Protein AF-A0A059LLU9-F1 (afdb_monomer)

Mean predicted aligned error: 7.54 Å

Foldseek 3Di:
DDPVVVVVLLVLLLVLLVLAPDPCSVVVSVVSVVVCVVCVPPPDPVVVVVVVVVSVVSSVVSNVRSVVVVVVVVVVVVVVDDD

pLDDT: mean 83.73, std 14.81, range [43.09, 97.31]

Radius of gyration: 16.17 Å; Cα contacts (8 Å, |Δi|>4): 33; chains: 1; bounding box: 40×26×45 Å

Sequence (83 aa):
MERPQILILYRQILKAAKLFPSVKRNAIIQDIKLEFRAHKSLADPQKIRKELELAVRSLDQLQSYANLNRTASEWELSLRGPL

Structure (mmCIF, N/CA/C/O backbone):
data_AF-A0A059LLU9-F1
#
_entry.id   AF-A0A059LLU9-F1
#
loop_
_atom_site.group_PDB
_atom_site.id
_atom_site.type_symbol
_atom_site.label_atom_id
_atom_site.label_alt_id
_atom_site.label_comp_id
_atom_site.label_asym_id
_atom_site.label_entity_id
_atom_site.label_seq_id
_atom_site.pdbx_PDB_ins_code
_atom_site.Cartn_x
_atom_site.Cartn_y
_atom_site.Cartn_z
_atom_site.occupancy
_atom_site.B_iso_or_equiv
_atom_site.auth_seq_id
_atom_site.auth_comp_id
_atom_site.auth_asym_id
_atom_site.auth_atom_id
_atom_site.pdbx_PDB_model_num
ATOM 1 N N . MET A 1 1 ? -3.184 7.111 15.644 1.00 63.81 1 MET A N 1
ATOM 2 C CA . MET A 1 1 ? -3.095 7.769 14.327 1.00 63.81 1 MET A CA 1
ATOM 3 C C . MET A 1 1 ? -4.523 8.024 13.888 1.00 63.81 1 MET A C 1
ATOM 5 O O . MET A 1 1 ? -5.309 7.085 13.883 1.00 63.81 1 MET A O 1
ATOM 9 N N . GLU A 1 2 ? -4.877 9.276 13.623 1.00 81.12 2 GLU A N 1
ATOM 10 C CA . GLU A 1 2 ? -6.256 9.679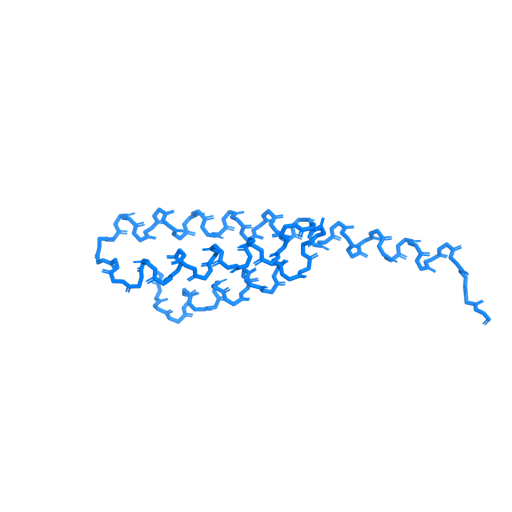 13.319 1.00 81.12 2 GLU A CA 1
ATOM 11 C C . GLU A 1 2 ? -6.619 9.376 11.858 1.00 81.12 2 GLU A C 1
ATOM 13 O O . GLU A 1 2 ? -5.753 9.366 10.980 1.00 81.12 2 GLU A O 1
ATOM 18 N N . ARG A 1 3 ? -7.911 9.195 11.553 1.00 83.06 3 ARG A N 1
ATOM 19 C CA . ARG A 1 3 ? -8.400 8.889 10.190 1.00 83.06 3 ARG A CA 1
ATOM 20 C C . ARG A 1 3 ? -7.829 9.798 9.079 1.00 83.06 3 ARG A C 1
ATOM 22 O O . ARG A 1 3 ? -7.492 9.268 8.019 1.00 83.06 3 ARG A O 1
ATOM 29 N N . PRO A 1 4 ? -7.655 11.123 9.269 1.00 88.50 4 PRO A N 1
ATOM 30 C CA . PRO A 1 4 ? -7.020 11.983 8.268 1.00 88.50 4 PRO A CA 1
ATOM 31 C C . PRO A 1 4 ? -5.566 11.602 7.961 1.00 88.50 4 PRO A C 1
ATOM 33 O O . PRO A 1 4 ? -5.152 11.637 6.805 1.00 88.50 4 PRO A O 1
ATOM 36 N N . GLN A 1 5 ? -4.801 11.190 8.973 1.00 88.12 5 GLN A N 1
ATOM 37 C CA . GLN A 1 5 ? -3.398 10.792 8.826 1.00 88.12 5 GLN A CA 1
ATOM 38 C C . GLN A 1 5 ? -3.280 9.491 8.020 1.00 88.12 5 GLN A C 1
ATOM 40 O O . GLN A 1 5 ? -2.415 9.379 7.156 1.00 88.12 5 GLN A O 1
ATOM 45 N N . ILE 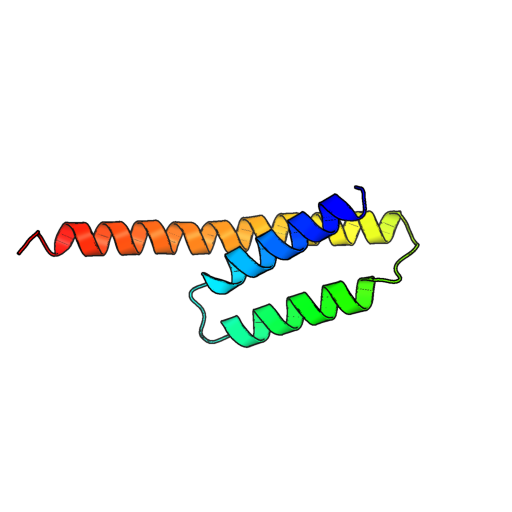A 1 6 ? -4.214 8.554 8.217 1.00 89.81 6 ILE A N 1
ATOM 46 C CA . ILE A 1 6 ? -4.303 7.314 7.428 1.00 89.81 6 ILE A CA 1
ATOM 47 C C . ILE A 1 6 ? -4.559 7.628 5.946 1.00 89.81 6 ILE A C 1
ATOM 49 O O . ILE A 1 6 ? -3.942 7.037 5.061 1.00 89.81 6 ILE A O 1
ATOM 53 N N . LEU A 1 7 ? -5.432 8.598 5.653 1.00 91.25 7 LEU A N 1
ATOM 54 C CA . LEU A 1 7 ? -5.699 9.027 4.275 1.00 91.25 7 LEU A CA 1
ATOM 55 C C . LEU A 1 7 ? -4.494 9.720 3.626 1.00 91.25 7 LEU A C 1
ATOM 57 O O . LEU A 1 7 ? -4.283 9.573 2.420 1.00 91.25 7 LEU A O 1
ATOM 61 N N . ILE A 1 8 ? -3.710 10.473 4.400 1.00 93.50 8 ILE A N 1
ATOM 62 C CA . ILE A 1 8 ? -2.459 11.073 3.923 1.00 93.50 8 ILE A CA 1
ATOM 63 C C . ILE A 1 8 ? -1.453 9.971 3.579 1.00 93.50 8 ILE A C 1
ATOM 65 O O . ILE A 1 8 ? -0.939 9.967 2.459 1.00 93.50 8 ILE A O 1
ATOM 69 N N . LEU A 1 9 ? -1.251 9.006 4.482 1.00 93.19 9 LEU A N 1
ATOM 70 C CA . LEU A 1 9 ? -0.366 7.857 4.274 1.00 93.19 9 LEU A CA 1
ATOM 71 C C . LEU A 1 9 ? -0.754 7.071 3.014 1.00 93.19 9 LEU A C 1
ATOM 73 O O . LEU A 1 9 ? 0.075 6.843 2.136 1.00 93.19 9 LEU A O 1
ATOM 77 N N . TYR A 1 10 ? -2.040 6.755 2.860 1.00 95.12 10 TYR A N 1
ATOM 78 C CA . TYR A 1 10 ? -2.571 6.096 1.666 1.00 95.12 10 TYR A CA 1
ATOM 79 C C . TYR A 1 10 ? -2.230 6.852 0.370 1.00 95.12 10 TYR A C 1
ATOM 81 O O . TYR A 1 10 ? -1.760 6.265 -0.607 1.00 95.12 10 TYR A O 1
ATOM 89 N N . ARG A 1 11 ? -2.417 8.179 0.347 1.00 95.25 11 ARG A N 1
ATOM 90 C CA . ARG A 1 11 ? -2.085 9.009 -0.824 1.00 95.25 11 ARG A CA 1
ATOM 91 C C . ARG A 1 11 ? -0.586 9.024 -1.118 1.00 95.25 11 ARG A C 1
ATOM 93 O O . ARG A 1 11 ? -0.211 9.020 -2.291 1.00 95.25 11 ARG A O 1
ATOM 100 N N . GLN A 1 12 ? 0.256 9.055 -0.08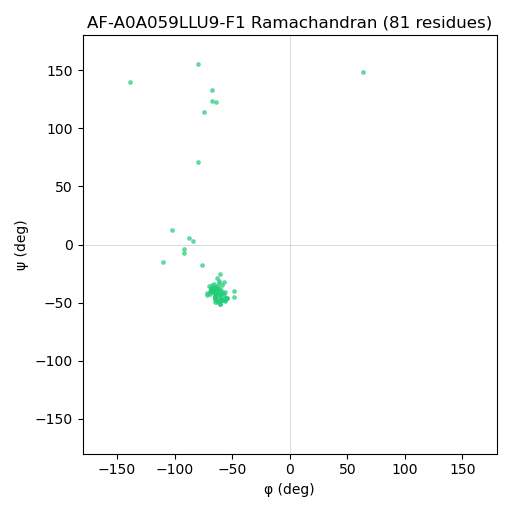5 1.00 94.06 12 GLN A N 1
ATOM 101 C CA . GLN A 1 12 ? 1.712 9.005 -0.228 1.00 94.06 12 GLN A CA 1
ATOM 102 C C . GLN A 1 12 ? 2.163 7.669 -0.822 1.00 94.06 12 GLN A C 1
ATOM 104 O O . GLN A 1 12 ? 2.909 7.673 -1.801 1.00 94.06 12 GLN A O 1
ATOM 109 N N . ILE A 1 13 ? 1.629 6.551 -0.320 1.00 94.62 13 ILE A N 1
ATOM 110 C CA . ILE A 1 13 ? 1.902 5.205 -0.840 1.00 94.62 13 ILE A CA 1
ATOM 111 C C . ILE A 1 13 ? 1.506 5.112 -2.314 1.00 94.62 13 ILE A C 1
ATOM 113 O O . ILE A 1 13 ? 2.311 4.696 -3.143 1.00 94.62 13 ILE A O 1
ATOM 117 N N . LEU A 1 14 ? 0.305 5.571 -2.681 1.00 95.44 14 LEU A N 1
ATOM 118 C CA . LEU A 1 14 ? -0.126 5.561 -4.081 1.00 95.44 14 LEU A CA 1
ATOM 119 C C . LEU A 1 14 ? 0.747 6.440 -4.984 1.00 95.44 14 LEU A C 1
ATOM 121 O O . LEU A 1 14 ? 0.965 6.093 -6.144 1.00 95.44 14 LEU A O 1
ATOM 125 N N . LYS A 1 15 ? 1.239 7.581 -4.487 1.00 93.50 15 LYS A N 1
ATOM 126 C CA . LYS A 1 15 ? 2.192 8.420 -5.230 1.00 93.50 15 LYS A CA 1
ATOM 127 C C . LYS A 1 15 ? 3.520 7.694 -5.445 1.00 93.50 15 LYS A C 1
ATOM 129 O O . LYS A 1 15 ? 4.003 7.685 -6.571 1.00 93.50 15 LYS A O 1
ATOM 134 N N . ALA A 1 16 ? 4.073 7.072 -4.406 1.00 91.62 16 ALA A N 1
ATOM 135 C CA . ALA A 1 16 ? 5.332 6.337 -4.496 1.00 91.62 16 ALA A CA 1
ATOM 136 C C . ALA A 1 16 ? 5.205 5.113 -5.421 1.00 91.62 16 ALA A C 1
ATOM 138 O O . ALA A 1 16 ? 6.009 4.938 -6.333 1.00 91.62 16 ALA A O 1
ATOM 139 N N . ALA A 1 17 ? 4.126 4.337 -5.285 1.00 92.94 17 ALA A N 1
ATOM 140 C CA . ALA A 1 17 ? 3.843 3.183 -6.134 1.00 92.94 17 ALA A CA 1
ATOM 141 C C . ALA A 1 17 ? 3.740 3.551 -7.625 1.00 92.94 17 ALA A C 1
ATOM 143 O O . ALA A 1 17 ? 4.193 2.794 -8.477 1.00 92.94 17 ALA A O 1
ATOM 144 N N . LYS A 1 18 ? 3.210 4.733 -7.973 1.00 92.19 18 LYS A N 1
ATOM 145 C CA . LYS A 1 18 ? 3.168 5.210 -9.371 1.00 92.19 18 LYS A CA 1
ATOM 146 C C . LYS A 1 18 ? 4.552 5.425 -9.990 1.00 92.19 18 LYS A C 1
ATOM 148 O O . LYS A 1 18 ? 4.687 5.295 -11.204 1.00 92.19 18 LYS A O 1
ATOM 153 N N . LEU A 1 19 ? 5.554 5.745 -9.179 1.00 88.75 19 LEU A N 1
ATOM 154 C CA . LEU A 1 19 ? 6.933 5.962 -9.622 1.00 88.75 19 LEU A CA 1
ATOM 155 C C . LEU A 1 19 ? 7.779 4.684 -9.569 1.00 88.75 19 LEU A C 1
ATOM 157 O O . LEU A 1 19 ? 8.929 4.692 -10.000 1.00 88.75 19 LEU A O 1
ATOM 161 N N . PHE A 1 20 ? 7.214 3.585 -9.066 1.00 86.44 20 PHE A N 1
ATOM 162 C CA . PHE A 1 20 ? 7.928 2.331 -8.895 1.00 86.44 20 PHE A CA 1
ATOM 163 C C . PHE A 1 20 ? 8.295 1.710 -10.260 1.00 86.44 20 PHE A C 1
ATOM 165 O O . PHE A 1 20 ? 7.395 1.479 -11.083 1.00 86.44 20 PHE A O 1
ATOM 172 N N . PRO A 1 21 ? 9.586 1.433 -10.528 1.00 86.25 21 PRO A N 1
ATOM 173 C CA . PRO A 1 21 ? 10.054 0.921 -11.815 1.00 86.25 21 PRO A CA 1
ATOM 174 C C . PRO A 1 21 ? 9.796 -0.591 -11.935 1.00 86.25 21 PRO A C 1
ATOM 176 O O . PRO A 1 21 ? 10.706 -1.410 -11.879 1.00 86.25 21 PRO A O 1
ATOM 179 N N . SER A 1 22 ? 8.526 -0.981 -12.077 1.00 88.19 22 SER A N 1
ATOM 180 C CA . SER A 1 22 ? 8.119 -2.382 -12.223 1.00 88.19 22 SER A CA 1
ATOM 181 C C . SER A 1 22 ? 7.025 -2.559 -13.267 1.00 88.19 22 SER A C 1
ATOM 183 O O . SER A 1 22 ? 6.042 -1.817 -13.292 1.00 88.19 22 SER A O 1
ATOM 185 N N . VAL A 1 23 ? 7.128 -3.625 -14.063 1.00 91.50 23 VAL A N 1
ATOM 186 C CA . VAL A 1 23 ? 6.057 -4.070 -14.973 1.00 91.50 23 VAL A CA 1
ATOM 187 C C . VAL A 1 23 ? 4.770 -4.436 -14.222 1.00 91.50 23 VAL A C 1
ATOM 189 O O . VAL A 1 23 ? 3.676 -4.310 -14.763 1.00 91.50 23 VAL A O 1
ATOM 192 N N . LYS A 1 24 ? 4.879 -4.815 -12.940 1.00 93.31 24 LYS A N 1
ATOM 193 C CA . LYS A 1 24 ? 3.741 -5.151 -12.069 1.00 93.31 24 LYS A CA 1
ATOM 194 C C . LYS A 1 24 ? 3.152 -3.938 -11.344 1.00 93.31 24 LYS A C 1
ATOM 196 O O . LYS A 1 24 ? 2.245 -4.104 -10.535 1.00 93.31 24 LYS A O 1
ATOM 201 N N . ARG A 1 25 ? 3.615 -2.715 -11.627 1.00 94.19 25 ARG A N 1
ATOM 202 C CA . ARG A 1 25 ? 3.184 -1.483 -10.943 1.00 94.19 25 ARG A CA 1
ATOM 203 C C . ARG A 1 25 ? 1.665 -1.340 -10.826 1.00 94.19 25 ARG A C 1
ATOM 205 O O . ARG A 1 25 ? 1.165 -0.982 -9.765 1.00 94.19 25 ARG A O 1
ATOM 212 N N . ASN A 1 26 ? 0.928 -1.614 -11.900 1.00 94.81 26 ASN A N 1
ATOM 213 C CA . ASN A 1 26 ? -0.530 -1.486 -11.884 1.00 94.81 26 ASN A CA 1
ATOM 214 C C . ASN A 1 26 ? -1.188 -2.506 -10.945 1.00 94.81 26 ASN A C 1
ATOM 216 O O . ASN A 1 26 ? -2.128 -2.139 -10.246 1.00 94.81 26 ASN A O 1
ATOM 220 N N . ALA A 1 27 ? -0.676 -3.740 -10.898 1.00 96.19 27 ALA A N 1
ATOM 221 C CA . ALA A 1 27 ? -1.140 -4.761 -9.960 1.00 96.19 27 ALA A CA 1
ATO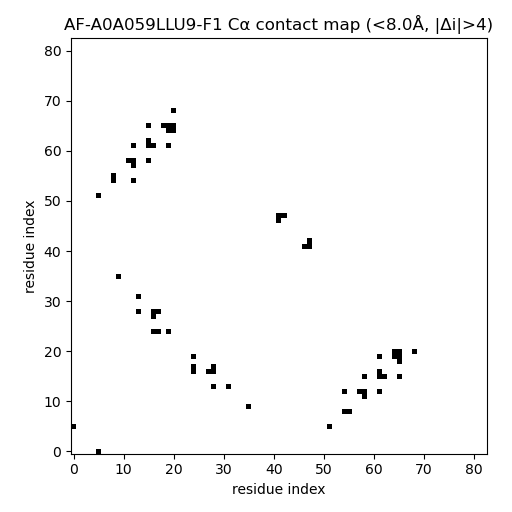M 222 C C . ALA A 1 27 ? -0.852 -4.335 -8.513 1.00 96.19 27 ALA A C 1
ATOM 224 O O . ALA A 1 27 ? -1.777 -4.258 -7.718 1.00 96.19 27 ALA A O 1
ATOM 225 N N . ILE A 1 28 ? 0.376 -3.882 -8.225 1.00 92.69 28 ILE A N 1
ATOM 226 C CA . ILE A 1 28 ? 0.772 -3.366 -6.900 1.00 92.69 28 ILE A CA 1
ATOM 227 C C . ILE A 1 28 ? -0.166 -2.240 -6.437 1.00 92.69 28 ILE A C 1
ATOM 229 O O . ILE A 1 28 ? -0.639 -2.233 -5.305 1.00 92.69 28 ILE A O 1
ATOM 233 N N . ILE A 1 29 ? -0.479 -1.285 -7.319 1.00 95.75 29 ILE A N 1
ATOM 234 C CA . ILE A 1 29 ? -1.413 -0.194 -7.008 1.00 95.75 29 ILE A CA 1
ATOM 235 C C . ILE A 1 29 ? -2.818 -0.726 -6.694 1.00 95.75 29 ILE A C 1
ATOM 237 O O . ILE A 1 29 ? -3.488 -0.165 -5.827 1.00 95.75 29 ILE A O 1
ATOM 241 N N . GLN A 1 30 ? -3.295 -1.748 -7.409 1.00 97.31 30 GLN A N 1
ATOM 242 C CA . GLN A 1 30 ? -4.605 -2.340 -7.134 1.00 97.31 30 GLN A CA 1
ATOM 243 C C . GLN A 1 30 ? -4.617 -3.087 -5.805 1.00 97.31 30 GLN A C 1
ATOM 245 O O . GLN A 1 30 ? -5.544 -2.884 -5.025 1.00 97.31 30 GLN A O 1
ATOM 250 N N . ASP A 1 31 ? -3.572 -3.851 -5.507 1.00 95.25 31 ASP A N 1
ATOM 251 C CA . ASP A 1 31 ? -3.451 -4.591 -4.252 1.00 95.25 31 ASP A CA 1
ATOM 252 C C . ASP A 1 31 ? -3.478 -3.635 -3.052 1.00 95.25 31 ASP A C 1
ATOM 254 O O . ASP A 1 31 ? -4.298 -3.801 -2.151 1.00 95.25 31 ASP A O 1
ATOM 258 N N . ILE A 1 32 ? -2.716 -2.534 -3.110 1.00 94.25 32 ILE A N 1
ATOM 259 C CA . ILE A 1 32 ? -2.732 -1.478 -2.081 1.00 94.25 32 ILE A CA 1
ATOM 260 C C . ILE A 1 32 ? -4.148 -0.913 -1.887 1.00 94.25 32 ILE A C 1
ATOM 262 O O . ILE A 1 32 ? -4.601 -0.694 -0.763 1.00 94.25 32 ILE A O 1
ATOM 266 N N . LYS A 1 33 ? -4.883 -0.653 -2.976 1.00 96.06 33 LYS A N 1
ATOM 267 C CA . LYS A 1 33 ? -6.264 -0.148 -2.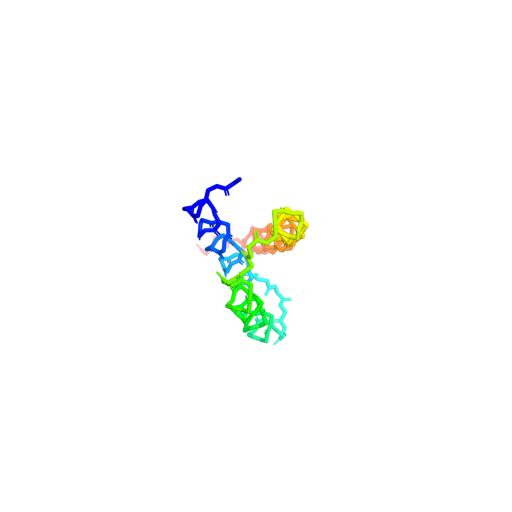885 1.00 96.06 33 LYS A CA 1
ATOM 268 C C . LYS A 1 33 ? -7.200 -1.165 -2.237 1.00 96.06 33 LYS A C 1
ATOM 270 O O . LYS A 1 33 ? -8.070 -0.767 -1.459 1.00 96.06 33 LYS A O 1
ATOM 275 N N . LEU A 1 34 ? -7.060 -2.441 -2.591 1.00 96.25 34 LEU A N 1
ATOM 276 C CA . LEU A 1 34 ? -7.876 -3.526 -2.056 1.00 96.25 34 LEU A CA 1
ATOM 277 C C . LEU A 1 34 ? -7.627 -3.705 -0.561 1.00 96.25 34 LEU A C 1
ATOM 279 O O . LEU A 1 34 ? -8.589 -3.763 0.200 1.00 96.25 34 LEU A O 1
ATOM 283 N N . GLU A 1 35 ? -6.369 -3.687 -0.136 1.00 93.38 35 GLU A N 1
ATOM 284 C CA . GLU A 1 35 ? -5.967 -3.845 1.261 1.00 93.38 35 GLU A CA 1
ATOM 285 C C . GLU A 1 35 ? -6.498 -2.702 2.143 1.00 93.38 35 GLU A C 1
ATOM 287 O O . GLU A 1 35 ? -7.209 -2.937 3.122 1.00 93.38 35 GLU A O 1
ATOM 292 N N . PHE A 1 36 ? -6.304 -1.442 1.730 1.00 93.31 36 PHE A N 1
ATOM 293 C CA . PHE A 1 36 ? -6.870 -0.288 2.447 1.00 93.31 36 PHE A CA 1
ATOM 294 C C . PHE A 1 36 ? -8.405 -0.310 2.487 1.00 93.31 36 PHE A C 1
ATOM 296 O O . PHE A 1 36 ? -9.015 0.147 3.459 1.00 93.31 36 PHE A O 1
ATOM 303 N N . ARG A 1 37 ? -9.058 -0.830 1.440 1.00 93.62 37 ARG A N 1
ATOM 304 C CA . ARG A 1 37 ? -10.518 -0.978 1.411 1.00 93.62 37 ARG A CA 1
ATOM 305 C C . ARG A 1 37 ? -10.988 -2.090 2.348 1.00 93.62 37 ARG A C 1
ATOM 307 O O . ARG A 1 37 ? -11.986 -1.882 3.037 1.00 93.62 37 ARG A O 1
ATOM 314 N N . ALA A 1 38 ? -10.290 -3.222 2.385 1.00 92.50 38 ALA A N 1
ATOM 315 C CA . ALA A 1 38 ? -10.596 -4.351 3.261 1.00 92.50 38 ALA A CA 1
ATOM 316 C C . ALA A 1 38 ? -10.454 -3.967 4.742 1.00 92.50 38 ALA A C 1
ATOM 318 O O . ALA A 1 38 ? -11.295 -4.327 5.562 1.00 92.50 38 ALA A O 1
ATOM 319 N N . HIS A 1 39 ? -9.456 -3.147 5.076 1.00 92.50 39 HIS A N 1
ATOM 320 C CA . HIS A 1 39 ? -9.214 -2.684 6.444 1.00 92.50 39 HIS A CA 1
ATOM 321 C C . HIS A 1 39 ? -10.045 -1.455 6.850 1.00 92.50 39 HIS A C 1
ATOM 323 O O . HIS A 1 39 ? -9.928 -0.974 7.975 1.00 92.50 39 HIS A O 1
ATOM 329 N N . LYS A 1 40 ? -10.944 -0.947 5.994 1.00 88.81 40 LYS A N 1
ATOM 330 C CA . LYS A 1 40 ? -11.771 0.238 6.298 1.00 88.81 40 LYS A CA 1
ATOM 331 C C . LYS A 1 40 ? -12.616 0.080 7.571 1.00 88.81 40 LYS A C 1
ATOM 333 O O . LYS A 1 40 ? -12.899 1.075 8.235 1.00 88.81 40 LYS A O 1
ATOM 338 N N . SER A 1 41 ? -13.054 -1.140 7.871 1.00 89.12 41 SER A N 1
ATOM 339 C CA . SER A 1 41 ? -13.893 -1.473 9.028 1.00 89.12 41 SER A CA 1
ATOM 340 C C . SER A 1 41 ? -13.118 -2.120 10.179 1.00 89.12 41 SER A C 1
ATOM 342 O O . SER A 1 41 ? -13.739 -2.671 11.086 1.00 89.12 41 SER A O 1
ATOM 344 N N . LEU A 1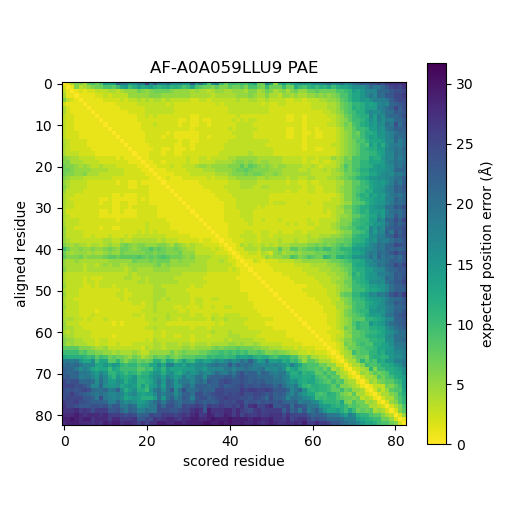 42 ? -11.779 -2.090 10.158 1.00 89.69 42 LEU A N 1
ATOM 345 C CA . LEU A 1 42 ? -10.988 -2.572 11.287 1.00 89.69 42 LEU A CA 1
ATOM 346 C C . LEU A 1 42 ? -11.273 -1.693 12.513 1.00 89.69 42 LEU A C 1
ATOM 348 O O . LEU A 1 42 ? -11.079 -0.481 12.466 1.00 89.69 42 LEU A O 1
ATOM 352 N N . ALA A 1 43 ? -11.723 -2.312 13.603 1.00 87.88 43 ALA A N 1
ATOM 353 C CA . ALA A 1 43 ? -11.987 -1.633 14.875 1.00 87.88 43 ALA A CA 1
ATOM 354 C C . ALA A 1 43 ? -10.979 -2.011 15.972 1.00 87.88 43 ALA A C 1
ATOM 356 O O . ALA A 1 43 ? -10.896 -1.330 16.988 1.00 87.88 43 ALA A O 1
ATOM 357 N N . ASP A 1 44 ? -10.211 -3.086 15.767 1.00 92.44 44 ASP A N 1
ATOM 358 C CA . ASP A 1 44 ? -9.207 -3.569 16.713 1.00 92.44 44 ASP A CA 1
ATOM 359 C C . ASP A 1 44 ? -7.966 -2.651 16.702 1.00 92.44 44 ASP A C 1
ATOM 361 O O . ASP A 1 44 ? -7.240 -2.621 15.699 1.00 92.44 44 ASP A O 1
ATOM 365 N N . PRO A 1 45 ? -7.675 -1.928 17.802 1.00 87.75 45 PRO A N 1
ATOM 366 C CA . PRO A 1 45 ? -6.562 -0.985 17.859 1.00 87.75 45 PRO A CA 1
ATOM 367 C C . PRO A 1 45 ? -5.186 -1.625 17.638 1.00 87.75 45 PRO A C 1
ATOM 369 O O . PRO A 1 45 ? -4.295 -0.973 17.090 1.00 87.75 45 PRO A O 1
ATOM 372 N N . GLN A 1 46 ? -4.995 -2.885 18.046 1.00 91.56 46 GLN A N 1
ATOM 373 C CA . GLN A 1 46 ? -3.719 -3.589 17.885 1.00 91.56 46 GLN A CA 1
ATOM 374 C C . GLN A 1 46 ? -3.482 -3.948 16.422 1.00 91.56 46 GLN A C 1
ATOM 376 O O . GLN A 1 46 ? -2.398 -3.717 15.884 1.00 91.56 46 GLN A O 1
ATOM 381 N N . LYS A 1 47 ? -4.524 -4.435 15.744 1.00 91.25 47 LYS A N 1
ATOM 382 C CA . LYS A 1 47 ? -4.443 -4.711 14.308 1.00 91.25 47 LYS A CA 1
ATOM 383 C C . LYS A 1 47 ? -4.241 -3.427 13.512 1.00 91.25 47 LYS A C 1
ATOM 385 O O . LYS A 1 47 ? -3.361 -3.395 12.665 1.00 91.25 47 LYS A O 1
ATOM 390 N N . ILE A 1 48 ? -4.956 -2.346 13.841 1.00 89.88 48 ILE A N 1
ATOM 391 C CA . ILE A 1 48 ? -4.760 -1.043 13.182 1.00 89.88 48 ILE A CA 1
ATOM 392 C C . ILE A 1 48 ? 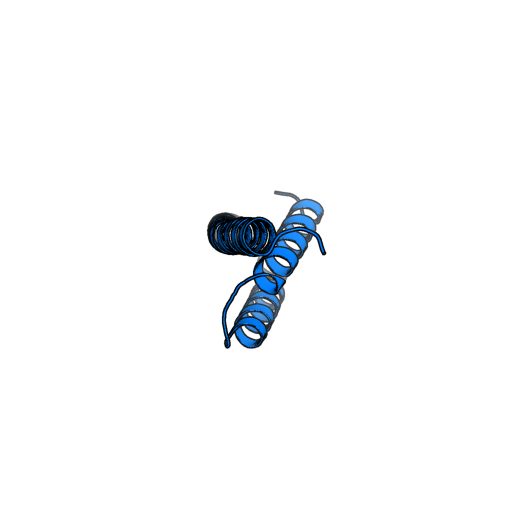-3.300 -0.595 13.300 1.00 89.88 48 ILE A C 1
ATOM 394 O O . ILE A 1 48 ? -2.711 -0.184 12.305 1.00 89.88 48 ILE A O 1
ATOM 398 N N . ARG A 1 49 ? -2.691 -0.692 14.491 1.00 90.06 49 ARG A N 1
ATOM 399 C CA . ARG A 1 49 ? -1.271 -0.347 14.672 1.00 90.06 49 ARG A CA 1
ATOM 400 C C . ARG A 1 49 ? -0.359 -1.178 13.777 1.00 90.06 49 ARG A C 1
ATOM 402 O O . ARG A 1 49 ? 0.474 -0.602 13.086 1.00 90.06 49 ARG A O 1
ATOM 409 N N . LYS A 1 50 ? -0.550 -2.497 13.753 1.00 92.75 50 LYS A N 1
ATOM 410 C CA . LYS A 1 50 ? 0.257 -3.408 12.935 1.00 92.75 50 LYS A CA 1
ATOM 411 C C . LYS A 1 50 ? 0.152 -3.093 11.439 1.00 92.75 50 LYS A C 1
ATOM 413 O O . LYS A 1 50 ? 1.172 -3.022 10.759 1.00 92.75 50 LYS A O 1
ATOM 418 N N . GLU A 1 51 ? -1.059 -2.850 10.944 1.00 92.38 51 GLU A N 1
ATOM 419 C CA . GLU A 1 51 ? -1.294 -2.477 9.543 1.00 92.38 51 GLU A CA 1
ATOM 420 C C . GLU A 1 51 ? -0.661 -1.123 9.195 1.00 92.38 51 GLU A C 1
ATOM 422 O O . GLU A 1 51 ? -0.090 -0.946 8.120 1.00 92.38 51 GLU A O 1
ATOM 427 N N . LEU A 1 52 ? -0.699 -0.158 10.118 1.00 92.00 52 LEU A N 1
ATOM 428 C CA . LEU A 1 52 ? -0.052 1.139 9.919 1.00 92.00 52 LEU A CA 1
ATOM 429 C C . LEU A 1 52 ? 1.474 1.033 9.913 1.00 92.00 52 LEU A C 1
ATOM 431 O O . LEU A 1 52 ? 2.117 1.668 9.080 1.00 92.00 52 LEU A O 1
ATOM 435 N N . GLU A 1 53 ? 2.059 0.230 10.801 1.00 92.81 53 GLU A N 1
ATOM 436 C CA . GLU A 1 53 ? 3.502 -0.032 10.800 1.00 92.81 53 GLU A CA 1
ATOM 437 C C . GLU A 1 53 ? 3.951 -0.679 9.488 1.00 92.81 53 GLU A C 1
ATOM 439 O O . GLU A 1 53 ? 4.963 -0.269 8.915 1.00 92.81 53 GLU A O 1
ATOM 444 N N . LEU A 1 54 ? 3.179 -1.645 8.984 1.00 92.50 54 LEU A N 1
ATOM 445 C CA . LEU A 1 54 ? 3.423 -2.256 7.682 1.00 92.50 54 LEU A CA 1
ATOM 446 C C . LEU A 1 54 ? 3.360 -1.208 6.565 1.00 92.50 54 LEU A C 1
ATOM 448 O O . LEU A 1 54 ? 4.314 -1.069 5.805 1.00 92.50 54 LEU A O 1
ATOM 452 N N . ALA A 1 55 ? 2.290 -0.413 6.518 1.00 92.06 55 ALA A N 1
ATOM 453 C CA . ALA A 1 55 ? 2.093 0.612 5.498 1.00 92.06 55 ALA A CA 1
ATOM 454 C C . ALA A 1 55 ? 3.211 1.673 5.487 1.00 92.06 55 ALA A C 1
ATOM 456 O O . ALA A 1 55 ? 3.658 2.087 4.415 1.00 92.06 55 ALA A O 1
ATOM 457 N N . VAL A 1 56 ? 3.698 2.093 6.660 1.00 92.75 56 VAL A N 1
ATOM 458 C CA . VAL A 1 56 ? 4.832 3.026 6.780 1.00 92.75 56 VAL A CA 1
ATOM 459 C C . VAL A 1 56 ? 6.119 2.401 6.238 1.00 92.75 56 VAL A C 1
ATOM 461 O O . VAL A 1 56 ? 6.822 3.045 5.461 1.00 92.75 56 VAL A O 1
ATOM 464 N N . ARG A 1 57 ? 6.413 1.140 6.576 1.00 91.88 57 ARG A N 1
ATOM 465 C CA . ARG A 1 57 ? 7.591 0.430 6.042 1.00 91.88 57 ARG A CA 1
ATOM 466 C C . ARG A 1 57 ? 7.508 0.245 4.528 1.00 91.88 57 ARG A C 1
ATOM 468 O O . ARG A 1 57 ? 8.492 0.455 3.826 1.00 91.88 57 ARG A O 1
ATOM 475 N N . SER A 1 58 ? 6.335 -0.112 4.011 1.00 87.94 58 SER A N 1
ATOM 476 C CA . SER A 1 58 ? 6.117 -0.255 2.570 1.00 87.94 58 SER A CA 1
ATOM 477 C C . SER A 1 58 ? 6.278 1.073 1.828 1.00 87.94 58 SER A C 1
ATOM 479 O O . SER A 1 58 ? 6.822 1.088 0.724 1.00 87.94 58 SER A O 1
ATOM 481 N N . LEU A 1 59 ? 5.849 2.196 2.421 1.00 91.69 59 LEU A N 1
ATOM 482 C CA . LEU A 1 59 ? 6.088 3.527 1.858 1.00 91.69 59 LEU A CA 1
ATOM 483 C C . LEU A 1 59 ? 7.587 3.815 1.725 1.00 91.69 59 LEU A C 1
ATOM 485 O O . LEU A 1 59 ? 8.019 4.234 0.653 1.00 91.69 59 LEU A O 1
ATOM 489 N N . ASP A 1 60 ? 8.358 3.565 2.781 1.00 90.50 60 ASP A N 1
ATOM 490 C CA . ASP A 1 60 ? 9.804 3.803 2.807 1.00 90.50 60 ASP A CA 1
ATOM 491 C C . ASP A 1 60 ? 10.540 2.977 1.736 1.00 90.50 60 ASP A C 1
ATOM 493 O O . ASP A 1 60 ? 11.353 3.497 0.964 1.00 90.50 60 ASP A O 1
ATOM 497 N N . GLN A 1 61 ? 10.153 1.708 1.576 1.00 89.31 61 GLN A N 1
ATOM 498 C CA . GLN A 1 61 ? 10.660 0.853 0.501 1.00 89.31 61 GLN A CA 1
ATOM 499 C C . GLN A 1 61 ? 10.324 1.422 -0.884 1.00 89.31 61 GLN A C 1
ATOM 501 O O . GLN A 1 61 ? 11.215 1.598 -1.714 1.00 89.31 61 GLN A O 1
ATOM 506 N N . LEU A 1 62 ? 9.056 1.761 -1.144 1.00 88.56 62 LEU A N 1
ATOM 507 C CA . LEU A 1 62 ? 8.634 2.324 -2.432 1.00 88.56 62 LEU A CA 1
ATOM 508 C C . LEU A 1 62 ? 9.361 3.636 -2.754 1.00 88.56 62 LEU A C 1
ATOM 510 O O . LEU A 1 62 ? 9.764 3.852 -3.898 1.00 88.56 62 LEU A O 1
ATOM 514 N N . GLN A 1 63 ? 9.537 4.505 -1.758 1.00 88.12 63 GLN A N 1
ATOM 515 C CA . GLN A 1 63 ? 10.264 5.764 -1.904 1.00 88.12 63 GLN A CA 1
ATOM 516 C C . GLN A 1 63 ? 11.747 5.544 -2.181 1.00 88.12 63 GLN A C 1
ATOM 518 O O . GLN A 1 63 ? 12.294 6.234 -3.039 1.00 88.12 63 GLN A O 1
ATOM 523 N N . SER A 1 64 ? 12.377 4.563 -1.534 1.00 85.88 64 SER A N 1
ATOM 524 C CA . SER A 1 64 ? 13.769 4.192 -1.803 1.00 85.88 64 SER A CA 1
ATOM 525 C C . SER A 1 64 ? 13.968 3.849 -3.281 1.00 85.88 64 SER A C 1
ATOM 527 O O . SER A 1 64 ? 14.839 4.414 -3.939 1.00 85.88 64 SER A O 1
ATOM 529 N N . TYR A 1 65 ? 13.091 3.025 -3.858 1.00 82.31 65 TYR A N 1
ATOM 530 C CA . TYR A 1 65 ? 13.165 2.686 -5.283 1.00 82.31 65 TYR A CA 1
ATOM 531 C C . TYR A 1 65 ? 12.801 3.849 -6.214 1.00 82.31 65 TYR A C 1
ATOM 533 O O . TYR A 1 65 ? 13.397 3.997 -7.281 1.00 82.31 65 TYR A O 1
ATOM 541 N N . ALA A 1 66 ? 11.840 4.690 -5.829 1.00 77.00 66 ALA A N 1
ATOM 542 C CA . ALA A 1 66 ? 11.474 5.867 -6.613 1.00 77.00 66 ALA A CA 1
ATOM 543 C C . ALA A 1 66 ? 12.608 6.909 -6.651 1.00 77.00 66 ALA A C 1
ATOM 545 O O . ALA A 1 66 ? 12.873 7.491 -7.704 1.00 77.00 66 ALA A O 1
ATOM 546 N N . ASN A 1 67 ? 13.303 7.120 -5.530 1.00 72.94 67 ASN A N 1
ATOM 547 C CA . ASN A 1 67 ? 14.446 8.026 -5.441 1.00 72.94 67 ASN A CA 1
ATOM 548 C C . ASN A 1 67 ? 15.656 7.489 -6.210 1.00 72.94 67 ASN A C 1
ATOM 550 O O . ASN A 1 67 ? 16.285 8.262 -6.925 1.00 72.94 67 ASN A O 1
ATOM 554 N N . LEU A 1 68 ? 15.924 6.178 -6.159 1.00 64.19 68 LEU A N 1
ATOM 555 C CA . LEU A 1 68 ? 16.946 5.554 -7.009 1.00 64.19 68 LEU A CA 1
ATOM 556 C C . LEU A 1 68 ? 16.678 5.815 -8.496 1.00 64.19 68 LEU A C 1
ATOM 558 O O . LEU A 1 68 ? 17.601 6.139 -9.236 1.00 64.19 68 LEU A O 1
ATOM 562 N N . ASN A 1 69 ? 15.416 5.740 -8.927 1.00 58.69 69 ASN A N 1
ATOM 563 C CA . ASN A 1 69 ? 15.043 6.035 -10.309 1.00 58.69 69 ASN A CA 1
ATOM 564 C C . ASN A 1 69 ? 15.210 7.526 -10.659 1.00 58.69 69 ASN A C 1
ATOM 566 O O . ASN A 1 69 ? 15.657 7.857 -11.755 1.00 58.69 69 ASN A O 1
ATOM 570 N N . ARG A 1 70 ? 14.895 8.439 -9.726 1.00 60.91 70 ARG A N 1
ATOM 571 C CA . ARG A 1 70 ? 15.125 9.881 -9.915 1.00 60.91 70 ARG A CA 1
ATOM 572 C C . ARG A 1 70 ? 16.611 10.182 -10.087 1.00 60.91 70 ARG A C 1
ATOM 574 O O . ARG A 1 70 ? 16.964 10.877 -11.031 1.00 60.91 70 ARG A O 1
ATOM 581 N N . THR A 1 71 ? 17.461 9.631 -9.225 1.00 59.84 71 THR A N 1
ATOM 582 C CA . THR A 1 71 ? 18.912 9.792 -9.341 1.00 59.84 71 THR A CA 1
ATOM 583 C C . THR A 1 71 ? 19.424 9.148 -10.630 1.00 59.84 71 THR A C 1
ATOM 585 O O . THR A 1 71 ? 20.137 9.802 -11.373 1.00 59.84 71 THR A O 1
ATOM 588 N N . ALA A 1 72 ? 19.000 7.931 -10.986 1.00 57.75 72 ALA A N 1
ATOM 589 C CA . ALA A 1 72 ? 19.391 7.309 -12.256 1.00 57.75 72 ALA A CA 1
ATO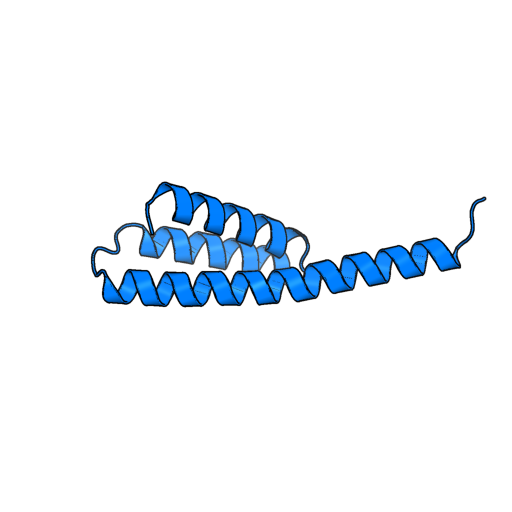M 590 C C . ALA A 1 72 ? 18.992 8.155 -13.485 1.00 57.75 72 ALA A C 1
ATOM 592 O O . ALA A 1 72 ? 19.800 8.336 -14.392 1.00 57.75 72 ALA A O 1
ATOM 593 N N . SER A 1 73 ? 17.786 8.734 -13.479 1.00 58.12 73 SER A N 1
ATOM 594 C CA . SER A 1 73 ? 17.310 9.631 -14.544 1.00 58.12 73 SER A CA 1
ATOM 595 C C . SER A 1 73 ? 18.101 10.947 -14.603 1.00 58.12 73 SER A C 1
ATOM 597 O O . SER A 1 73 ? 18.369 11.463 -15.683 1.00 58.12 73 SER A O 1
ATOM 599 N N . GLU A 1 74 ? 18.491 11.499 -13.451 1.00 56.50 74 GLU A N 1
ATOM 600 C CA . GLU A 1 74 ? 19.308 12.717 -13.351 1.00 56.50 74 GLU A CA 1
ATOM 601 C C . GLU A 1 74 ? 20.740 12.487 -13.861 1.00 56.50 74 GLU A C 1
ATOM 603 O O . GLU A 1 74 ? 21.282 13.315 -14.595 1.00 56.50 74 GLU A O 1
ATOM 608 N N . TRP A 1 75 ? 21.316 11.319 -13.565 1.00 49.50 75 TRP A N 1
ATOM 609 C CA . TRP A 1 75 ? 22.601 10.889 -14.115 1.00 49.50 75 TRP A CA 1
ATOM 610 C C . TRP A 1 75 ? 22.536 10.657 -15.634 1.00 49.50 75 TRP A C 1
ATOM 612 O O . TRP A 1 75 ? 23.448 11.074 -16.347 1.00 49.50 75 TRP A O 1
ATOM 622 N N . GLU A 1 76 ? 21.458 10.062 -16.161 1.00 53.94 76 GLU A N 1
ATOM 623 C CA . GLU A 1 76 ? 21.295 9.867 -17.612 1.00 53.94 76 GLU A CA 1
ATOM 624 C C . GLU A 1 76 ? 21.156 11.201 -18.371 1.00 53.94 76 GLU A C 1
ATOM 626 O O . GLU A 1 76 ? 21.725 11.358 -19.453 1.00 53.94 76 GLU A O 1
ATOM 631 N N . LEU A 1 77 ? 20.464 12.191 -17.795 1.00 55.91 77 LEU A N 1
ATOM 632 C CA . LEU A 1 77 ? 20.345 13.536 -18.374 1.00 55.91 77 LEU A CA 1
ATOM 633 C C . LEU A 1 77 ? 21.675 14.304 -18.356 1.00 55.91 77 LEU A C 1
ATOM 635 O O . LEU A 1 77 ? 21.996 14.987 -19.327 1.00 55.91 77 LEU A O 1
ATOM 639 N N . SER A 1 78 ? 22.473 14.164 -17.293 1.00 56.97 78 SER A N 1
ATOM 640 C CA . SER A 1 78 ? 23.795 14.800 -17.196 1.00 56.97 78 SER A CA 1
ATOM 641 C C . SER A 1 78 ? 24.787 14.252 -18.233 1.00 56.97 78 SER A C 1
ATOM 643 O O . SER A 1 78 ? 25.587 15.012 -18.776 1.00 56.97 78 SER A O 1
ATOM 645 N N . LEU A 1 79 ? 24.691 12.962 -18.575 1.00 56.56 79 LEU A N 1
ATOM 646 C CA . LEU A 1 79 ? 25.559 12.311 -19.563 1.00 56.56 79 LEU A CA 1
ATOM 647 C C . LEU A 1 79 ? 25.210 12.638 -21.023 1.00 56.56 79 LEU A C 1
ATOM 649 O O . LEU A 1 79 ? 26.042 12.414 -21.901 1.00 56.56 79 LEU A O 1
ATOM 653 N N . ARG A 1 80 ? 24.005 13.153 -21.305 1.00 57.88 80 ARG A N 1
ATOM 654 C CA . ARG A 1 80 ? 23.576 13.462 -22.681 1.00 57.88 80 ARG A CA 1
ATOM 655 C C . ARG A 1 80 ? 23.854 14.891 -23.148 1.00 57.88 80 ARG A C 1
ATOM 657 O O . ARG A 1 80 ? 23.714 15.119 -24.342 1.00 57.88 80 ARG A O 1
ATOM 664 N N . GLY A 1 81 ? 24.313 15.790 -22.271 1.00 43.09 81 GLY A N 1
ATOM 665 C CA . GLY A 1 81 ? 24.721 17.163 -22.612 1.00 43.09 81 GLY A CA 1
ATOM 666 C C . GLY A 1 81 ? 23.585 18.057 -23.152 1.00 43.09 81 GLY A C 1
ATOM 667 O O . GLY A 1 81 ? 22.647 17.568 -23.781 1.00 43.09 81 GLY A O 1
ATOM 668 N N . PRO A 1 82 ? 23.604 19.379 -22.901 1.00 52.62 82 PRO A N 1
ATOM 669 C CA . PRO A 1 82 ? 22.658 20.284 -23.547 1.00 52.62 82 PRO A CA 1
ATOM 670 C C . PRO A 1 82 ? 22.968 20.361 -25.051 1.00 52.62 82 PRO A C 1
ATOM 672 O O . PRO A 1 82 ? 24.135 20.483 -25.429 1.00 52.62 82 PRO A O 1
ATOM 675 N N . LEU A 1 83 ? 21.920 20.246 -25.876 1.00 45.84 83 LEU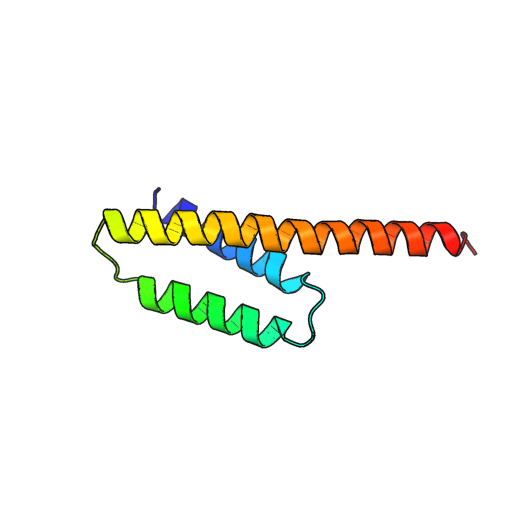 A N 1
ATOM 676 C CA . LEU A 1 83 ? 21.960 20.506 -27.322 1.00 45.84 83 LEU A CA 1
ATOM 677 C C . LEU A 1 83 ? 22.380 21.950 -27.619 1.00 45.84 83 LEU A C 1
ATOM 679 O O . LEU A 1 83 ? 21.960 22.845 -26.848 1.00 45.84 83 LEU A O 1
#

Solvent-accessible surface area (backbone atoms only — not comparable to full-atom values): 4743 Å² total; per-residue (Å²): 134,55,73,70,56,54,53,51,50,53,53,50,37,55,55,28,42,72,53,35,92,50,96,55,33,68,58,53,52,49,52,56,53,51,51,58,58,70,52,68,77,67,78,54,69,67,58,53,51,53,54,49,53,50,52,53,53,52,34,53,54,32,41,53,51,27,49,52,49,51,52,52,51,52,54,55,55,66,75,65,56,88,130

Secondary structure (DSSP, 8-state):
--HHHHHHHHHHHHHHHHH---TTHHHHHHHHHHHHHHGGG---HHHHHHHHHHHHHHHHHHHHHHHHHHHHHHHHHHHH---

Nearest PDB structures (foldseek):
  5usr-assembly1_B  TM=9.072E-01  e=3.879E-03  Homo sapiens
  8pk8-assembly1_B  TM=8.923E-01  e=1.366E-02  Homo sapiens
  6uxe-assembly1_B  TM=8.804E-01  e=1.204E-02  Homo sapiens
  6odd-assembly1_B  TM=8.449E-01  e=2.562E-02  Homo sapiens